Protein AF-A0A6A4Q056-F1 (afdb_monomer_lite)

Radius of gyration: 11.44 Å; chains: 1; bounding box: 30×21×30 Å

InterPro domains:
  IPR009057 Homedomain-like superfamily [SSF46689] (4-64)

pLDDT: mean 83.72, std 15.6, range [40.56, 96.56]

Secondary structure (DSSP, 8-state):
------HHHHHHHHHHHHHH-TT-HHHHHHHHHHHSS-GGG--HHHHHHHHHHHHHHHTT-TTS----

Foldseek 3Di:
DDPDDDPVLVVLLLVLCLVQNLVCLVSSLVSSLVVDPDSVPRDSVNSNVVVVVVCVVCVVPPDRDPHD

Structure (mmCIF, N/CA/C/O backbone):
data_AF-A0A6A4Q056-F1
#
_entry.id   AF-A0A6A4Q056-F1
#
loop_
_atom_site.group_PDB
_atom_site.id
_atom_site.type_symbol
_atom_site.label_atom_id
_atom_site.label_alt_id
_atom_site.label_comp_id
_atom_site.label_asym_id
_atom_site.label_entity_id
_atom_site.label_seq_id
_atom_site.pdbx_PDB_ins_code
_atom_site.Cartn_x
_atom_site.Cartn_y
_atom_site.Cartn_z
_atom_site.occupancy
_atom_site.B_iso_or_equiv
_atom_site.auth_seq_id
_atom_site.auth_comp_id
_atom_site.auth_asym_id
_atom_site.auth_atom_id
_atom_site.pdbx_PDB_model_num
ATOM 1 N N . MET A 1 1 ? 16.103 -8.550 -3.058 1.00 44.75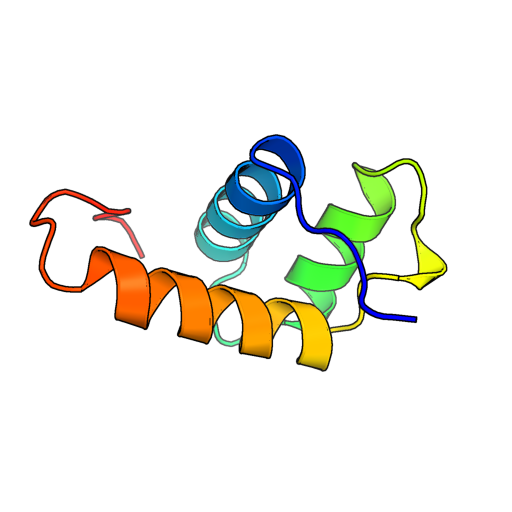 1 MET A N 1
ATOM 2 C CA . MET A 1 1 ? 16.233 -7.094 -3.277 1.00 44.75 1 MET A CA 1
ATOM 3 C C . MET A 1 1 ? 14.926 -6.484 -2.799 1.00 44.75 1 MET A C 1
ATOM 5 O O . MET A 1 1 ? 13.886 -6.842 -3.330 1.00 44.75 1 MET A O 1
ATOM 9 N N . MET A 1 2 ? 14.949 -5.745 -1.690 1.00 53.00 2 MET A N 1
ATOM 10 C CA . MET A 1 2 ? 13.734 -5.218 -1.062 1.00 53.00 2 MET A CA 1
ATOM 11 C C . MET A 1 2 ? 13.159 -4.137 -1.986 1.00 53.00 2 MET A C 1
ATOM 13 O O . MET A 1 2 ? 13.884 -3.217 -2.365 1.00 53.00 2 MET A O 1
ATOM 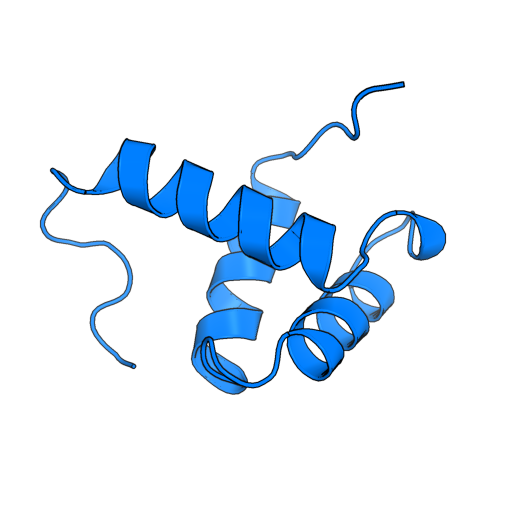17 N N . MET A 1 3 ? 11.908 -4.295 -2.416 1.00 64.94 3 MET A N 1
ATOM 18 C CA . MET A 1 3 ? 11.225 -3.311 -3.257 1.00 64.94 3 MET A CA 1
ATOM 19 C C . MET A 1 3 ? 11.196 -1.981 -2.499 1.00 64.94 3 MET A C 1
ATOM 21 O O . MET A 1 3 ? 10.692 -1.923 -1.376 1.00 64.94 3 MET A O 1
ATOM 25 N N . LYS A 1 4 ? 11.799 -0.928 -3.059 1.00 73.75 4 LYS A N 1
ATOM 26 C CA . LYS A 1 4 ? 11.793 0.396 -2.428 1.00 73.75 4 LYS A CA 1
ATOM 27 C C . LYS A 1 4 ? 10.448 1.059 -2.704 1.00 73.75 4 LYS A C 1
ATOM 29 O O . LYS A 1 4 ? 10.225 1.551 -3.801 1.00 73.75 4 LYS A O 1
ATOM 34 N N . TRP A 1 5 ? 9.578 1.055 -1.701 1.00 87.50 5 TRP A N 1
ATOM 35 C CA . TRP A 1 5 ? 8.376 1.883 -1.676 1.00 87.50 5 TRP A CA 1
ATOM 36 C C . TRP A 1 5 ? 8.768 3.333 -1.395 1.00 87.50 5 TRP A C 1
ATOM 38 O O . TRP A 1 5 ? 9.394 3.608 -0.369 1.00 87.50 5 TRP A O 1
ATOM 48 N N . GLY A 1 6 ? 8.431 4.242 -2.303 1.00 88.06 6 GLY A N 1
ATOM 49 C CA . GLY A 1 6 ? 8.464 5.676 -2.066 1.00 88.06 6 GLY A CA 1
ATOM 50 C C . GLY A 1 6 ? 7.103 6.198 -1.608 1.00 88.06 6 GLY A C 1
ATOM 51 O O . GLY A 1 6 ? 6.094 5.491 -1.624 1.00 88.06 6 GLY A O 1
ATOM 52 N N . SER A 1 7 ? 7.072 7.478 -1.235 1.00 88.25 7 SER A N 1
ATOM 53 C CA . SER A 1 7 ? 5.836 8.169 -0.846 1.00 88.25 7 SER A CA 1
ATOM 54 C C . SER A 1 7 ? 4.790 8.168 -1.965 1.00 88.25 7 SER A C 1
ATOM 56 O O . SER A 1 7 ? 3.593 8.124 -1.693 1.00 88.25 7 SER A O 1
ATOM 58 N N . TRP A 1 8 ? 5.229 8.180 -3.227 1.00 90.19 8 TRP A N 1
ATOM 59 C CA . TRP A 1 8 ? 4.334 8.103 -4.378 1.00 90.19 8 TRP A CA 1
ATOM 60 C C . TRP A 1 8 ? 3.627 6.749 -4.474 1.00 90.19 8 TRP A C 1
ATOM 62 O O . TRP A 1 8 ? 2.405 6.701 -4.616 1.00 90.19 8 TRP A O 1
ATOM 72 N N . GLU A 1 9 ? 4.365 5.645 -4.342 1.00 92.12 9 GLU A N 1
ATOM 73 C CA . GLU A 1 9 ? 3.776 4.306 -4.386 1.00 92.12 9 GLU A CA 1
ATOM 74 C C . GLU A 1 9 ? 2.811 4.081 -3.212 1.00 92.12 9 GLU A C 1
ATOM 76 O O . GLU A 1 9 ? 1.751 3.485 -3.392 1.00 92.12 9 GLU A O 1
ATOM 81 N N . GLU A 1 10 ? 3.131 4.604 -2.023 1.00 92.50 10 GLU A N 1
ATOM 82 C CA . GLU A 1 10 ? 2.252 4.536 -0.847 1.00 92.50 10 GLU A CA 1
ATOM 83 C C . GLU A 1 10 ? 0.933 5.305 -1.062 1.00 92.50 10 GLU A C 1
ATOM 85 O O . GLU A 1 10 ? -0.136 4.809 -0.699 1.00 92.50 10 GLU A O 1
ATOM 90 N N . LEU A 1 11 ? 0.978 6.475 -1.714 1.00 92.75 11 LEU A N 1
ATOM 91 C CA . LEU A 1 11 ? -0.226 7.230 -2.087 1.00 92.75 11 LEU A CA 1
ATOM 92 C C . LEU A 1 11 ? -1.075 6.492 -3.127 1.00 92.75 11 LEU A C 1
ATOM 94 O O . LEU A 1 11 ? -2.302 6.447 -3.006 1.00 92.75 11 LEU A O 1
ATOM 98 N N . LEU A 1 12 ? -0.437 5.897 -4.137 1.00 93.81 12 LEU A N 1
ATOM 99 C CA . LEU A 1 12 ? -1.133 5.086 -5.135 1.00 93.81 12 LEU A CA 1
ATOM 100 C C . LEU A 1 12 ? -1.811 3.872 -4.498 1.00 93.81 12 LEU A C 1
ATOM 102 O O . LEU A 1 12 ? -2.960 3.587 -4.834 1.00 93.81 12 LEU A O 1
ATOM 106 N N . LEU A 1 13 ? -1.137 3.203 -3.557 1.00 94.56 13 LEU A N 1
ATOM 107 C CA . LEU A 1 13 ? -1.699 2.092 -2.791 1.00 94.56 13 LEU A CA 1
ATOM 108 C C . LEU A 1 13 ? -2.944 2.517 -2.016 1.00 94.56 13 LEU A C 1
ATOM 110 O O . LEU A 1 13 ? -3.977 1.862 -2.135 1.00 94.56 13 LEU A O 1
ATOM 114 N N . GLY A 1 14 ? -2.877 3.632 -1.284 1.00 93.69 14 GLY A N 1
ATOM 115 C CA . GLY A 1 14 ? -4.036 4.171 -0.571 1.00 93.69 14 GLY A CA 1
ATOM 116 C C . GLY A 1 14 ? -5.208 4.464 -1.512 1.00 93.69 14 GLY A C 1
ATOM 117 O O . GLY A 1 14 ? -6.321 4.001 -1.280 1.00 93.69 14 GLY A O 1
ATOM 118 N N . GLY A 1 15 ? -4.953 5.154 -2.627 1.00 93.75 15 GLY A N 1
ATOM 119 C CA . GLY A 1 15 ? -5.991 5.477 -3.610 1.00 93.75 15 GLY A CA 1
ATOM 120 C C . GLY A 1 15 ? -6.614 4.250 -4.287 1.00 93.75 15 GLY A C 1
ATOM 121 O O . GLY A 1 15 ? -7.823 4.226 -4.515 1.00 93.75 15 GLY A O 1
ATOM 122 N N . ALA A 1 16 ? -5.810 3.230 -4.592 1.00 95.44 16 ALA A N 1
ATOM 123 C CA . ALA A 1 16 ? -6.292 1.979 -5.169 1.00 95.44 16 ALA A CA 1
ATOM 124 C C . ALA A 1 16 ? -7.130 1.173 -4.164 1.00 95.44 16 ALA A C 1
ATOM 126 O O . ALA A 1 16 ? -8.184 0.651 -4.524 1.00 95.44 16 ALA A O 1
ATOM 127 N N . VAL A 1 17 ? -6.720 1.127 -2.891 1.00 95.50 17 VAL A N 1
ATOM 128 C CA . VAL A 1 17 ? -7.501 0.489 -1.819 1.00 95.50 17 VAL A CA 1
ATOM 129 C C . VAL A 1 17 ? -8.829 1.212 -1.592 1.00 95.50 17 VAL A C 1
ATOM 131 O O . VAL A 1 17 ? -9.844 0.542 -1.451 1.00 95.50 17 VAL A O 1
ATOM 134 N N . VAL A 1 18 ? -8.870 2.547 -1.637 1.00 93.94 18 VAL A N 1
ATOM 135 C CA . VAL A 1 18 ? -10.133 3.308 -1.543 1.00 93.94 18 VAL A CA 1
ATOM 136 C C . VAL A 1 18 ? -11.092 2.967 -2.693 1.00 93.94 18 VAL A C 1
ATOM 138 O O . VAL A 1 18 ? -12.299 2.895 -2.490 1.00 93.94 18 VAL A O 1
ATOM 141 N N . ARG A 1 19 ? -10.582 2.726 -3.909 1.00 94.31 19 ARG A N 1
ATOM 142 C CA . ARG A 1 19 ? -11.420 2.385 -5.075 1.00 94.31 19 ARG A C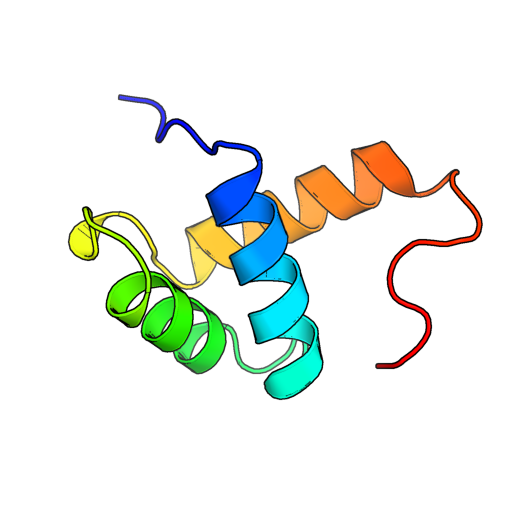A 1
ATOM 143 C C . ARG A 1 19 ? -11.880 0.929 -5.117 1.00 94.31 19 ARG A C 1
ATOM 145 O O . ARG A 1 19 ? -12.991 0.661 -5.564 1.00 94.31 19 ARG A O 1
ATOM 152 N N . HIS A 1 20 ? -11.014 -0.005 -4.735 1.00 95.00 20 HIS A N 1
ATOM 153 C CA . HIS A 1 20 ? -11.237 -1.443 -4.928 1.00 95.00 20 HIS A CA 1
ATOM 154 C C . HIS A 1 20 ? -11.559 -2.198 -3.630 1.00 95.00 20 HIS A C 1
ATOM 156 O O . HIS A 1 20 ? -12.055 -3.329 -3.668 1.00 95.00 20 HIS A O 1
ATOM 162 N N . GLY A 1 21 ? -11.301 -1.574 -2.483 1.00 92.25 21 GLY A N 1
ATOM 163 C CA . GLY A 1 21 ? -11.398 -2.180 -1.164 1.00 92.25 21 GLY A CA 1
ATOM 164 C C . GLY A 1 21 ? -10.251 -3.146 -0.858 1.00 92.25 21 GLY A C 1
ATOM 165 O O . GLY A 1 21 ? -9.459 -3.535 -1.718 1.00 92.25 21 GLY A O 1
ATOM 166 N N . THR A 1 22 ? -10.200 -3.593 0.394 1.00 92.69 22 THR A N 1
ATOM 167 C CA . THR A 1 22 ? -9.211 -4.559 0.908 1.00 92.69 22 THR A CA 1
ATOM 168 C C . THR A 1 22 ? -9.565 -6.021 0.603 1.00 92.69 22 THR A C 1
ATOM 170 O O . THR A 1 22 ? -8.880 -6.928 1.061 1.00 92.69 22 THR A O 1
ATOM 173 N N . GLN A 1 23 ? -10.630 -6.267 -0.169 1.00 91.88 23 GLN A N 1
ATOM 174 C CA . GLN A 1 23 ? -11.062 -7.607 -0.597 1.00 91.88 23 GLN A CA 1
ATOM 175 C C . GLN A 1 23 ? -10.598 -7.954 -2.025 1.00 91.88 23 GLN A C 1
ATOM 177 O O . GLN A 1 23 ? -10.638 -9.117 -2.418 1.00 91.88 23 GLN A O 1
ATOM 182 N N . HIS A 1 24 ? -10.135 -6.967 -2.807 1.00 94.38 24 HIS A N 1
ATOM 183 C CA . HIS A 1 24 ? -9.799 -7.126 -4.229 1.00 94.38 24 HIS A CA 1
ATOM 184 C C . HIS A 1 24 ? -8.344 -6.744 -4.534 1.00 94.38 24 HIS A C 1
ATOM 186 O O . HIS A 1 24 ? -8.062 -5.920 -5.408 1.00 94.38 24 HIS A O 1
ATOM 192 N N . TRP A 1 25 ? -7.392 -7.377 -3.846 1.00 95.44 25 TRP A N 1
ATOM 193 C CA . TRP A 1 25 ? -5.960 -7.089 -4.000 1.00 95.44 25 TRP A CA 1
ATOM 194 C C . TRP A 1 25 ? -5.422 -7.286 -5.421 1.00 95.44 25 TRP A C 1
ATOM 196 O O . TRP A 1 25 ? -4.484 -6.601 -5.819 1.00 95.44 25 TRP A O 1
ATOM 206 N N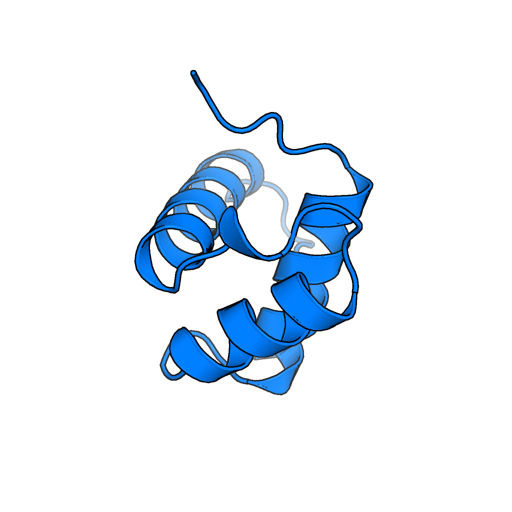 . THR A 1 26 ? -6.032 -8.159 -6.227 1.00 96.56 26 THR A N 1
ATOM 207 C CA . THR A 1 26 ? -5.691 -8.300 -7.652 1.00 96.56 26 THR A CA 1
ATOM 208 C C . THR A 1 26 ? -5.971 -7.025 -8.446 1.00 96.56 26 THR A C 1
ATOM 210 O O . THR A 1 26 ? -5.148 -6.636 -9.274 1.00 96.56 26 THR A O 1
ATOM 213 N N . ALA A 1 27 ? -7.090 -6.345 -8.176 1.00 96.25 27 ALA A N 1
ATOM 214 C CA . ALA A 1 27 ? -7.429 -5.078 -8.823 1.00 96.25 27 ALA A CA 1
ATOM 215 C C . ALA A 1 27 ? -6.523 -3.940 -8.327 1.00 96.25 27 ALA A C 1
ATOM 217 O O . ALA A 1 27 ? -6.010 -3.170 -9.136 1.00 96.25 27 ALA A O 1
ATOM 2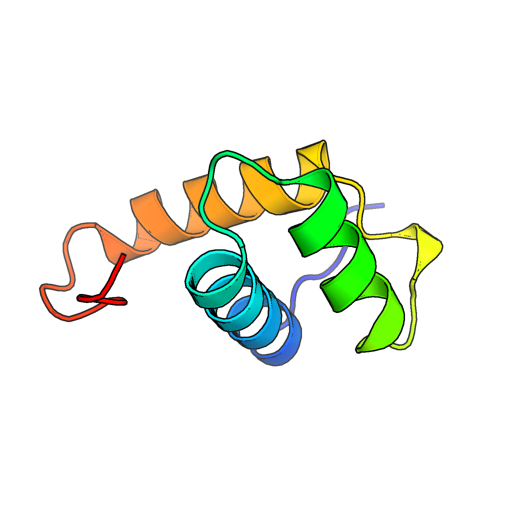18 N N . VAL A 1 28 ? -6.243 -3.904 -7.018 1.00 96.31 28 VAL A N 1
ATOM 219 C CA . VAL A 1 28 ? -5.291 -2.957 -6.411 1.00 96.31 28 VAL A CA 1
ATOM 220 C C . VAL A 1 28 ? -3.907 -3.090 -7.048 1.00 96.31 28 VAL A C 1
ATOM 222 O O . VAL A 1 28 ? -3.335 -2.101 -7.505 1.00 96.31 28 VAL A O 1
ATOM 225 N N . ALA A 1 29 ? -3.386 -4.316 -7.133 1.00 95.19 29 ALA A N 1
ATOM 226 C CA . ALA A 1 29 ? -2.103 -4.588 -7.763 1.00 95.19 29 ALA A CA 1
ATOM 227 C C . ALA A 1 29 ? -2.115 -4.158 -9.234 1.00 95.19 29 ALA A C 1
ATOM 229 O O . ALA A 1 29 ? -1.226 -3.426 -9.653 1.00 95.19 29 ALA A O 1
ATOM 230 N N . ALA A 1 30 ? -3.137 -4.532 -10.012 1.00 94.81 30 ALA A N 1
ATOM 231 C CA . ALA A 1 30 ? -3.248 -4.131 -11.415 1.00 94.81 30 ALA A CA 1
ATOM 232 C C . ALA A 1 30 ? -3.220 -2.602 -11.601 1.00 94.81 30 ALA A C 1
ATOM 234 O O . ALA A 1 30 ? -2.516 -2.106 -12.483 1.00 94.81 30 ALA A O 1
ATOM 235 N N . GLU A 1 31 ? -3.918 -1.851 -10.744 1.00 95.06 31 GLU A N 1
ATOM 236 C CA . GLU A 1 31 ? -3.884 -0.389 -10.773 1.00 95.06 31 GLU A CA 1
ATOM 237 C C . GLU A 1 31 ? -2.482 0.164 -10.451 1.00 95.06 31 GLU A C 1
ATOM 239 O O . GLU A 1 31 ? -2.005 1.063 -11.149 1.00 95.06 31 GLU A O 1
ATOM 244 N N . LEU A 1 32 ? -1.786 -0.385 -9.449 1.00 93.25 32 LEU A N 1
ATOM 245 C CA . LEU A 1 32 ? -0.418 0.034 -9.118 1.00 93.25 32 LEU A CA 1
ATOM 246 C C . LEU A 1 32 ? 0.549 -0.243 -10.267 1.00 93.25 32 LEU A C 1
ATOM 248 O O . LEU A 1 32 ? 1.351 0.622 -10.617 1.00 93.25 32 LEU A O 1
ATOM 252 N N . ARG A 1 33 ? 0.447 -1.415 -10.899 1.00 92.06 33 ARG A N 1
ATOM 253 C CA . ARG A 1 33 ? 1.264 -1.776 -12.066 1.00 92.06 33 ARG A CA 1
ATOM 254 C C . ARG A 1 33 ? 1.039 -0.811 -13.225 1.00 92.06 33 ARG A C 1
ATOM 256 O O . ARG A 1 33 ? 1.996 -0.414 -13.875 1.00 92.06 33 ARG A O 1
ATOM 263 N N . TYR A 1 34 ? -0.205 -0.394 -13.452 1.00 91.69 34 TYR A N 1
ATOM 264 C CA . TYR A 1 34 ? -0.538 0.569 -14.501 1.00 91.69 34 TYR A CA 1
ATOM 265 C C . TYR A 1 34 ? 0.026 1.974 -14.230 1.00 91.69 34 TYR A C 1
ATOM 267 O O . TYR A 1 34 ? 0.349 2.707 -15.162 1.00 91.69 34 TYR A O 1
ATOM 275 N N . ARG A 1 35 ? 0.151 2.363 -12.956 1.00 89.00 35 ARG A N 1
ATOM 276 C CA . ARG A 1 35 ? 0.542 3.721 -12.541 1.00 89.00 35 ARG A CA 1
ATOM 277 C C . ARG A 1 35 ? 2.007 3.861 -12.110 1.00 89.00 35 ARG A C 1
ATOM 279 O O . ARG A 1 35 ? 2.394 4.937 -11.654 1.00 89.00 35 ARG A O 1
ATOM 286 N N . THR A 1 36 ? 2.818 2.812 -12.239 1.00 86.44 36 THR A N 1
ATOM 287 C CA . THR A 1 36 ? 4.225 2.796 -11.804 1.00 86.44 36 THR A CA 1
ATOM 288 C C . THR A 1 36 ? 5.169 2.373 -12.927 1.00 86.44 36 THR A C 1
ATOM 290 O O . THR A 1 36 ? 4.790 1.698 -13.878 1.00 86.44 36 THR A O 1
ATOM 293 N N . VAL A 1 37 ? 6.438 2.769 -12.810 1.00 77.69 37 VAL A N 1
ATOM 294 C CA . VAL A 1 37 ? 7.485 2.489 -13.813 1.00 77.69 37 VAL A CA 1
ATOM 295 C C . VAL A 1 37 ? 8.012 1.046 -13.717 1.00 77.69 37 VAL A C 1
ATOM 297 O O . VAL A 1 37 ? 8.696 0.568 -14.615 1.00 77.69 37 VAL A O 1
ATOM 300 N N . SER A 1 38 ? 7.701 0.321 -12.639 1.00 72.19 38 SER A N 1
ATOM 301 C CA . SER A 1 38 ? 8.179 -1.049 -12.393 1.00 72.19 38 SER A CA 1
ATOM 302 C C . SER A 1 38 ? 7.005 -1.996 -12.109 1.00 72.19 38 SER A C 1
ATOM 304 O O . SER A 1 38 ? 6.811 -2.415 -10.966 1.00 72.19 38 SER A O 1
ATOM 306 N N . PRO A 1 39 ? 6.201 -2.345 -13.130 1.00 69.19 39 PRO A N 1
ATOM 307 C CA . PRO A 1 39 ? 4.965 -3.104 -12.959 1.00 69.19 39 PRO A CA 1
ATOM 308 C C . PRO A 1 39 ? 5.174 -4.527 -12.428 1.00 69.19 39 PRO A C 1
ATOM 310 O O . PRO A 1 39 ? 4.321 -5.036 -11.720 1.00 69.19 39 PRO A O 1
ATOM 313 N N . ASP A 1 40 ? 6.284 -5.209 -12.692 1.00 77.75 40 ASP A N 1
ATOM 314 C CA . ASP A 1 40 ? 6.445 -6.612 -12.244 1.00 77.75 40 ASP A CA 1
ATOM 315 C C . ASP A 1 40 ? 6.685 -6.765 -10.735 1.00 77.75 40 ASP A C 1
ATOM 317 O O . ASP A 1 40 ? 6.751 -7.864 -10.193 1.00 77.75 40 ASP A O 1
ATOM 321 N N . THR A 1 41 ? 6.770 -5.630 -10.053 1.00 83.94 41 THR A N 1
ATOM 322 C CA . THR A 1 41 ? 7.097 -5.490 -8.639 1.00 83.94 41 THR A CA 1
ATOM 323 C C . THR A 1 41 ? 5.847 -5.547 -7.752 1.00 83.94 41 THR A C 1
ATOM 325 O O . THR A 1 41 ? 5.930 -5.887 -6.579 1.00 83.94 41 THR A O 1
ATOM 328 N N . PHE A 1 42 ? 4.664 -5.232 -8.284 1.00 90.69 42 PHE A N 1
ATOM 329 C CA . PHE A 1 42 ? 3.448 -5.088 -7.478 1.00 90.69 42 PHE A CA 1
ATOM 330 C C . PHE A 1 42 ? 2.531 -6.297 -7.651 1.00 90.69 42 PHE A C 1
ATOM 332 O O . PHE A 1 42 ? 1.714 -6.350 -8.571 1.00 90.69 42 PHE A O 1
ATOM 339 N N . THR A 1 43 ? 2.672 -7.277 -6.759 1.00 93.44 43 THR A N 1
ATOM 340 C CA . THR A 1 43 ? 1.741 -8.410 -6.649 1.00 93.44 43 THR A CA 1
ATOM 341 C C . THR A 1 43 ? 0.652 -8.115 -5.609 1.00 93.44 43 THR A C 1
ATOM 343 O O . THR A 1 43 ? 0.838 -7.216 -4.777 1.00 93.44 43 THR A O 1
ATOM 346 N N . PRO A 1 44 ? -0.480 -8.844 -5.624 1.00 95.88 44 PRO A N 1
ATOM 347 C CA . PRO A 1 44 ? -1.528 -8.704 -4.611 1.00 95.88 44 PRO A CA 1
ATOM 348 C C . PRO A 1 44 ? -0.984 -8.816 -3.180 1.00 95.88 44 PRO A C 1
ATOM 350 O O . PRO A 1 44 ? -1.274 -7.966 -2.343 1.00 95.88 44 PRO A O 1
ATOM 353 N N . GLU A 1 45 ? -0.115 -9.796 -2.935 1.00 95.19 45 GLU A N 1
ATOM 354 C CA . GLU A 1 45 ? 0.468 -10.091 -1.623 1.00 95.19 45 GLU A CA 1
ATOM 355 C C . GLU A 1 45 ? 1.411 -8.972 -1.162 1.00 95.19 45 GLU A C 1
ATOM 357 O O . GLU A 1 45 ? 1.423 -8.596 0.009 1.00 95.19 45 GLU A O 1
ATOM 362 N N . VAL A 1 46 ? 2.186 -8.400 -2.091 1.00 93.75 46 VAL A N 1
ATOM 363 C CA . VAL A 1 46 ? 3.076 -7.263 -1.814 1.00 93.75 46 VAL A CA 1
ATOM 364 C C . VAL A 1 46 ? 2.271 -6.008 -1.467 1.00 93.75 46 VAL A C 1
ATOM 366 O O . VAL A 1 46 ? 2.631 -5.286 -0.534 1.00 93.75 46 VAL A O 1
ATOM 369 N N . CYS A 1 47 ? 1.179 -5.750 -2.193 1.00 94.38 47 CYS A N 1
ATOM 370 C CA . CYS A 1 47 ? 0.301 -4.606 -1.939 1.00 94.38 47 CYS A CA 1
ATOM 371 C C . CYS A 1 47 ? -0.407 -4.737 -0.587 1.00 94.38 47 CYS A C 1
ATOM 373 O O . CYS A 1 47 ? -0.426 -3.782 0.190 1.00 94.38 47 CYS A O 1
ATOM 375 N N . GLU A 1 48 ? -0.929 -5.925 -0.281 1.00 95.69 48 GLU A N 1
ATOM 376 C CA . GLU A 1 48 ? -1.568 -6.216 1.000 1.00 95.69 48 GLU A CA 1
ATOM 377 C C . GLU A 1 48 ? -0.585 -6.051 2.163 1.00 95.69 48 GLU A C 1
ATOM 379 O O . GLU A 1 48 ? -0.856 -5.303 3.105 1.00 95.69 48 GLU A O 1
ATOM 384 N N . ALA A 1 49 ? 0.589 -6.686 2.086 1.00 94.88 49 ALA A N 1
ATOM 385 C CA . ALA A 1 49 ? 1.596 -6.610 3.139 1.00 94.88 49 ALA A CA 1
ATOM 386 C C . ALA A 1 49 ? 2.029 -5.162 3.408 1.00 94.88 49 ALA A C 1
ATOM 388 O O . ALA A 1 49 ? 2.131 -4.746 4.567 1.00 94.88 49 ALA A O 1
ATOM 389 N N . LYS A 1 50 ? 2.226 -4.368 2.346 1.00 93.88 50 LYS A N 1
ATOM 390 C CA . LYS A 1 50 ? 2.563 -2.952 2.489 1.00 93.88 50 LYS A CA 1
ATOM 391 C C . LYS A 1 50 ? 1.419 -2.153 3.106 1.00 93.88 50 LYS A C 1
ATOM 393 O O . LYS A 1 50 ? 1.669 -1.319 3.971 1.00 93.88 50 LYS A O 1
ATOM 398 N N . TYR A 1 51 ? 0.177 -2.403 2.702 1.00 93.38 51 TYR A N 1
ATOM 399 C CA . TYR A 1 51 ? -0.976 -1.714 3.275 1.00 93.38 51 TYR A CA 1
ATOM 400 C C . TYR A 1 51 ? -1.100 -1.989 4.779 1.00 93.38 51 TYR A C 1
ATOM 402 O O . TYR A 1 51 ? -1.292 -1.059 5.559 1.00 93.38 51 TYR A O 1
ATOM 410 N N . GLN A 1 52 ? -0.883 -3.234 5.210 1.00 92.25 52 GLN A N 1
ATOM 411 C CA . GLN A 1 52 ? -0.865 -3.592 6.631 1.00 92.25 52 GLN A CA 1
ATOM 412 C C . GLN A 1 52 ? 0.297 -2.932 7.396 1.00 92.25 52 GLN A C 1
ATOM 414 O O . GLN A 1 52 ? 0.130 -2.533 8.549 1.00 92.25 52 GLN A O 1
ATOM 419 N N . GLU A 1 53 ? 1.474 -2.785 6.776 1.00 92.06 53 GLU A N 1
ATOM 420 C CA . GLU A 1 53 ? 2.590 -2.012 7.344 1.00 92.06 53 GLU A CA 1
ATOM 421 C C . GLU A 1 53 ? 2.201 -0.540 7.545 1.00 92.06 53 GLU A C 1
ATOM 423 O O . GLU A 1 53 ? 2.449 0.019 8.616 1.00 92.06 53 GLU A O 1
ATOM 428 N N . LEU A 1 54 ? 1.567 0.074 6.541 1.00 90.00 54 LEU A N 1
ATOM 429 C CA . LEU A 1 54 ? 1.094 1.456 6.612 1.00 90.00 54 LEU A CA 1
ATOM 430 C C . LEU A 1 54 ? 0.029 1.619 7.696 1.00 90.00 54 LEU A C 1
ATOM 432 O O . LEU A 1 54 ? 0.148 2.523 8.518 1.00 90.00 54 LEU A O 1
ATOM 436 N N . LEU A 1 55 ? -0.951 0.713 7.767 1.00 87.38 55 LEU A N 1
ATOM 437 C CA . LEU A 1 55 ? -1.950 0.725 8.833 1.00 87.38 55 LEU A CA 1
ATOM 438 C C . LEU A 1 55 ? -1.291 0.678 10.210 1.00 87.38 55 LEU A C 1
ATOM 440 O O . LEU A 1 55 ? -1.615 1.506 11.043 1.00 87.38 55 LEU A O 1
ATOM 444 N N . LYS A 1 56 ? -0.318 -0.206 10.450 1.00 86.75 56 LYS A N 1
ATOM 445 C CA . LYS A 1 56 ? 0.391 -0.265 11.745 1.00 86.75 56 LYS A CA 1
ATOM 446 C C . LYS A 1 56 ? 1.214 0.987 12.043 1.00 86.75 56 LYS A C 1
ATOM 448 O O . LYS A 1 56 ? 1.339 1.376 13.200 1.00 86.75 56 LYS A O 1
ATOM 453 N N . ARG A 1 57 ? 1.809 1.602 11.018 1.00 86.06 57 ARG A N 1
ATOM 454 C CA . ARG A 1 57 ? 2.588 2.840 11.168 1.00 86.06 57 ARG A CA 1
ATOM 455 C C . ARG A 1 57 ? 1.695 4.030 11.517 1.00 86.06 57 ARG A C 1
ATOM 457 O O . ARG A 1 57 ? 2.122 4.892 12.279 1.00 86.06 57 ARG A O 1
ATOM 464 N N . TYR A 1 58 ? 0.484 4.062 10.968 1.00 77.31 58 TYR A N 1
ATOM 465 C CA . TYR A 1 58 ? -0.436 5.194 11.073 1.00 77.31 58 TYR A CA 1
ATOM 466 C C . TYR A 1 58 ? -1.684 4.913 11.926 1.00 77.31 58 TYR A C 1
ATOM 468 O O . TYR A 1 58 ? -2.509 5.805 12.069 1.00 77.31 58 TYR A O 1
ATOM 476 N N . SER A 1 59 ? -1.815 3.748 12.571 1.00 68.81 59 SER A N 1
ATOM 477 C CA . SER A 1 59 ? -2.985 3.356 13.388 1.00 68.81 59 SER A CA 1
ATOM 478 C C . SER A 1 59 ? -3.213 4.217 14.637 1.00 68.81 59 SER A C 1
ATOM 480 O O . SER A 1 59 ? -4.185 4.003 15.351 1.00 68.81 59 SER A O 1
ATOM 482 N N . GLY A 1 60 ? -2.320 5.168 14.923 1.00 61.50 60 GLY A N 1
ATOM 483 C CA . GLY A 1 60 ? -2.485 6.202 15.951 1.00 61.50 60 GLY A CA 1
ATOM 484 C C . GLY A 1 60 ? -2.654 7.621 15.393 1.00 61.50 60 GLY A C 1
ATOM 485 O O . GLY A 1 60 ? -2.598 8.578 16.154 1.00 61.50 60 GLY A O 1
ATOM 486 N N . SER A 1 61 ? -2.792 7.782 14.075 1.00 58.16 61 SER A N 1
ATOM 487 C CA . SER A 1 61 ? -3.127 9.047 13.419 1.00 58.16 61 SER A CA 1
ATOM 488 C C . SER A 1 61 ? -4.600 8.988 13.022 1.00 58.16 61 SER A C 1
ATOM 490 O O . SER A 1 61 ? -4.944 8.307 12.062 1.00 58.16 61 SER A O 1
ATOM 492 N N . GLU A 1 62 ? -5.460 9.691 13.760 1.00 50.62 62 GLU A N 1
ATOM 493 C CA . GLU A 1 62 ? -6.936 9.722 13.649 1.00 50.62 62 GLU A CA 1
ATOM 494 C C . GLU A 1 62 ? -7.486 10.215 12.288 1.00 50.62 62 GLU A C 1
ATOM 496 O O . GLU A 1 62 ? -8.647 10.578 12.181 1.00 50.62 62 GLU A O 1
ATOM 501 N N . ASN A 1 63 ? -6.670 10.261 11.230 1.00 53.62 63 ASN A N 1
ATOM 502 C CA . ASN A 1 63 ? -6.990 10.973 9.996 1.00 53.62 63 ASN A CA 1
ATOM 503 C C . ASN A 1 63 ? -6.593 10.230 8.708 1.00 53.62 63 ASN A C 1
ATOM 505 O O . ASN A 1 63 ? -6.445 10.862 7.660 1.00 53.62 63 ASN A O 1
ATOM 509 N N . TRP A 1 64 ? -6.372 8.911 8.755 1.00 59.41 64 TRP A N 1
ATOM 510 C CA . TRP A 1 64 ? -5.914 8.160 7.581 1.00 59.41 64 TRP A CA 1
ATOM 511 C C . TRP A 1 64 ? -7.043 7.346 6.926 1.00 59.41 64 TRP A C 1
ATOM 513 O O . TRP A 1 64 ? -7.405 6.274 7.400 1.00 59.41 64 TRP A O 1
ATOM 523 N N . PHE A 1 65 ? -7.554 7.883 5.807 1.00 53.62 65 PHE A N 1
ATOM 524 C CA . PHE A 1 65 ? -8.575 7.322 4.902 1.00 53.62 65 PHE A CA 1
ATOM 525 C C . PHE A 1 65 ? -9.892 6.895 5.561 1.00 53.62 65 PHE A C 1
ATOM 527 O O . PHE A 1 65 ? -10.334 5.755 5.437 1.00 53.62 65 PHE A O 1
ATOM 534 N N . GLU A 1 66 ? -10.570 7.838 6.206 1.00 48.00 66 GLU A N 1
ATOM 535 C CA . GLU A 1 66 ? -11.974 7.661 6.564 1.00 48.00 66 GLU A CA 1
ATOM 536 C C . GLU A 1 66 ? -12.823 7.704 5.279 1.00 48.00 66 GLU A C 1
ATOM 538 O O . GLU A 1 66 ? -13.040 8.765 4.691 1.00 48.00 66 GLU A O 1
ATOM 543 N N . GLY A 1 67 ? -13.204 6.528 4.771 1.00 53.53 67 GLY A N 1
ATOM 544 C CA . GLY A 1 67 ? -14.012 6.407 3.554 1.00 53.53 67 GLY A CA 1
ATOM 545 C C . GLY A 1 67 ? -13.920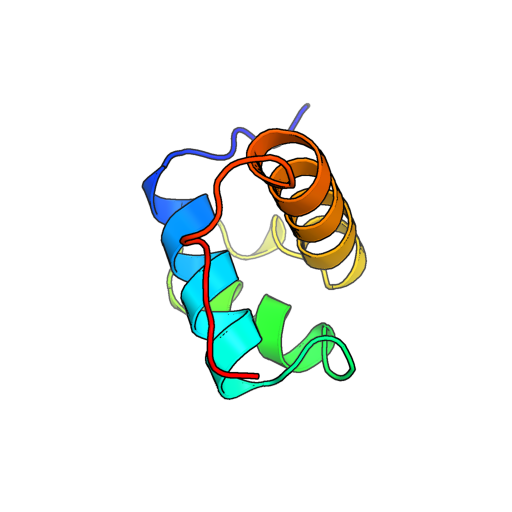 5.064 2.827 1.00 53.53 67 GLY A C 1
ATOM 546 O O . GLY A 1 67 ? -13.866 5.071 1.597 1.00 53.53 67 GLY A O 1
ATOM 547 N N . ALA A 1 68 ? -13.878 3.941 3.554 1.00 40.56 68 ALA A N 1
ATOM 548 C CA . ALA A 1 68 ? -14.087 2.601 2.994 1.00 40.56 68 ALA A CA 1
ATOM 549 C C . ALA A 1 68 ? -15.417 2.024 3.488 1.00 40.56 68 ALA A C 1
ATOM 551 O O . ALA A 1 68 ? -15.662 2.111 4.713 1.00 40.56 68 ALA A O 1
#

Organism: Lupinus albus (NCBI:txid3870)

Sequence (68 aa):
MMMKWGSWEELLLGGAVVRHGTQHWTAVAAELRYRTVSPDTFTPEVCEAKYQELLKRYSGSENWFEGA